Protein AF-A0A428TR21-F1 (afdb_monomer_lite)

pLDDT: mean 82.92, std 17.23, range [41.5, 97.06]

Sequence (60 aa):
MSSQPPTTFKVDNRYVTRAKLLVLLQRLFGSNFQVREETDGFVVNAPRELSTTLSKDLSG

Radius of gyration: 13.49 Å; chains: 1; bounding box: 25×30×35 Å

Secondary structure (DSSP, 8-state):
---PPPEEEEEETTT--HHHHHHHHHHHHTT--EEEEETTEEEEEE-SS--GGGGGSS--

Structure (mmCIF, N/CA/C/O backbone):
data_AF-A0A428TR21-F1
#
_entry.id   AF-A0A428TR21-F1
#
loop_
_atom_site.group_PDB
_atom_site.id
_atom_site.type_symbol
_atom_site.label_atom_id
_atom_site.label_alt_id
_atom_site.label_comp_id
_atom_site.label_asym_id
_atom_site.label_entity_id
_atom_site.label_seq_id
_atom_site.pdbx_PDB_ins_code
_atom_site.Cartn_x
_atom_site.Cartn_y
_atom_site.Cartn_z
_atom_site.occupancy
_atom_site.B_iso_or_equiv
_atom_site.auth_seq_id
_atom_site.auth_comp_id
_atom_site.auth_asym_id
_atom_site.auth_atom_id
_atom_site.pdbx_PDB_model_num
ATOM 1 N N . MET A 1 1 ? -8.080 11.527 22.537 1.00 45.06 1 MET A N 1
ATOM 2 C CA . MET A 1 1 ? -7.637 10.377 21.721 1.00 45.06 1 MET A CA 1
ATOM 3 C C . MET A 1 1 ? -6.340 10.776 21.043 1.00 45.06 1 MET A C 1
ATOM 5 O O . MET A 1 1 ? -6.348 11.763 20.323 1.00 45.06 1 MET A O 1
ATOM 9 N N . SER A 1 2 ? -5.225 10.107 21.341 1.00 45.72 2 SER A N 1
ATOM 10 C CA . SER A 1 2 ? -3.963 10.360 20.636 1.00 45.72 2 SER A CA 1
ATOM 11 C C . SER A 1 2 ? -4.066 9.714 19.257 1.00 45.72 2 SER A C 1
ATOM 13 O O . SER A 1 2 ? -3.986 8.494 19.143 1.00 45.72 2 SER A O 1
ATOM 15 N N . SER A 1 3 ? -4.342 10.505 18.221 1.00 62.47 3 SER A N 1
ATOM 16 C CA . SER A 1 3 ? -4.299 10.039 16.835 1.00 62.47 3 SER A CA 1
ATOM 17 C C . SER A 1 3 ? -2.834 9.945 16.424 1.00 62.47 3 SER A C 1
ATOM 19 O O . SER A 1 3 ? -2.273 10.897 15.879 1.00 62.47 3 SER A O 1
ATOM 21 N N . GLN A 1 4 ? -2.179 8.832 16.759 1.00 64.75 4 GLN A N 1
ATOM 22 C CA . GLN A 1 4 ? -0.844 8.586 16.228 1.00 64.75 4 GLN A CA 1
ATOM 23 C C . GLN A 1 4 ? -0.909 8.610 14.694 1.00 64.75 4 GLN A C 1
ATOM 25 O O . GLN A 1 4 ? -1.836 8.034 14.116 1.00 64.75 4 GLN A O 1
ATOM 30 N N . PRO A 1 5 ? 0.035 9.298 14.030 1.00 74.00 5 PRO A N 1
ATOM 31 C CA . PRO A 1 5 ? 0.034 9.388 12.582 1.00 74.00 5 PRO A CA 1
ATOM 32 C C . PRO A 1 5 ? 0.240 7.992 11.981 1.00 74.00 5 PRO A C 1
ATOM 34 O O . PRO A 1 5 ? 0.964 7.170 12.556 1.00 74.00 5 PRO A O 1
ATOM 37 N N . PRO A 1 6 ? -0.386 7.705 10.834 1.00 81.94 6 PRO A N 1
ATOM 38 C CA . PRO A 1 6 ? -0.189 6.436 10.169 1.00 81.94 6 PRO A CA 1
ATOM 39 C C . PRO A 1 6 ? 1.245 6.324 9.637 1.00 81.94 6 PRO A C 1
ATOM 41 O O . PRO A 1 6 ? 1.929 7.312 9.359 1.00 81.94 6 PRO A O 1
ATOM 44 N N . THR A 1 7 ? 1.710 5.089 9.515 1.00 88.44 7 THR A N 1
ATOM 45 C CA . THR A 1 7 ? 3.031 4.763 8.988 1.00 88.44 7 THR A CA 1
ATOM 46 C C . THR A 1 7 ? 2.997 4.678 7.470 1.00 88.44 7 THR A C 1
ATOM 48 O O . THR A 1 7 ? 2.108 4.055 6.890 1.00 88.44 7 THR A O 1
ATOM 51 N N . THR A 1 8 ? 3.997 5.283 6.829 1.00 93.31 8 THR A N 1
ATOM 52 C CA . THR A 1 8 ? 4.197 5.197 5.380 1.00 93.31 8 THR A CA 1
ATOM 53 C C . THR A 1 8 ? 5.416 4.336 5.074 1.00 93.31 8 THR A C 1
ATOM 55 O O . THR A 1 8 ? 6.476 4.544 5.661 1.00 93.31 8 THR A O 1
ATOM 58 N N . PHE A 1 9 ? 5.282 3.386 4.153 1.00 92.69 9 PHE A N 1
ATOM 59 C CA . PHE A 1 9 ? 6.386 2.548 3.684 1.00 92.69 9 PHE A CA 1
ATOM 60 C C . PHE A 1 9 ? 6.270 2.258 2.184 1.00 92.69 9 PHE A C 1
ATOM 62 O O . PHE A 1 9 ? 5.182 2.311 1.609 1.00 92.69 9 PHE A O 1
ATOM 69 N N . LYS A 1 10 ? 7.407 1.966 1.542 1.00 95.31 10 LYS A N 1
ATOM 70 C CA . LYS A 1 10 ? 7.488 1.650 0.111 1.00 95.31 10 LYS A CA 1
ATOM 71 C C . LYS A 1 10 ? 7.689 0.154 -0.091 1.00 95.31 10 LYS A C 1
ATOM 73 O O . LYS A 1 10 ? 8.525 -0.456 0.571 1.00 95.31 10 LYS A O 1
ATOM 78 N N . VAL A 1 11 ? 6.937 -0.417 -1.023 1.00 95.56 11 VAL A N 1
ATOM 79 C CA . VAL A 1 11 ? 7.037 -1.817 -1.432 1.00 95.56 11 VAL A CA 1
ATOM 80 C C . VAL A 1 11 ? 7.465 -1.867 -2.893 1.00 95.56 11 VAL A C 1
ATOM 82 O O . VAL A 1 11 ? 6.771 -1.345 -3.757 1.00 95.56 11 VAL A O 1
ATOM 85 N N . ASP A 1 12 ? 8.609 -2.481 -3.168 1.00 95.00 12 ASP A N 1
ATOM 86 C CA . ASP A 1 12 ? 9.160 -2.611 -4.520 1.00 95.00 12 ASP A CA 1
ATOM 87 C C . ASP A 1 12 ? 8.340 -3.626 -5.348 1.00 95.00 12 ASP A C 1
ATOM 89 O O . ASP A 1 12 ? 8.016 -4.727 -4.881 1.00 95.00 12 ASP A O 1
ATOM 93 N N . ASN A 1 13 ? 7.974 -3.240 -6.575 1.00 92.62 13 ASN A N 1
ATOM 94 C CA . ASN A 1 13 ? 7.113 -4.034 -7.460 1.00 92.62 13 ASN A CA 1
ATOM 95 C C . ASN A 1 13 ? 7.803 -5.279 -8.042 1.00 92.62 13 ASN A C 1
ATOM 97 O O . ASN A 1 13 ? 7.123 -6.156 -8.578 1.00 92.62 13 ASN A O 1
ATOM 101 N N . ARG A 1 14 ? 9.122 -5.418 -7.871 1.00 95.38 14 ARG A N 1
ATOM 102 C CA . ARG A 1 14 ? 9.863 -6.638 -8.220 1.00 95.38 14 ARG A CA 1
ATOM 103 C C . ARG A 1 14 ? 9.486 -7.826 -7.339 1.00 95.38 14 ARG A C 1
ATOM 105 O O . ARG A 1 14 ? 9.597 -8.966 -7.783 1.00 95.38 14 ARG A O 1
ATOM 112 N N . TYR A 1 15 ? 9.038 -7.579 -6.106 1.00 92.12 15 TYR A N 1
ATOM 113 C CA . TYR A 1 15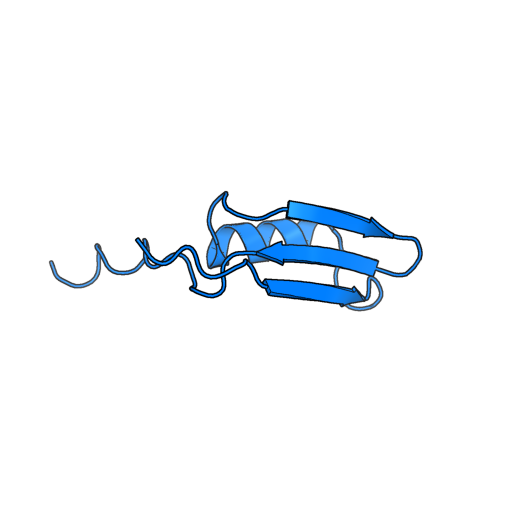 ? 8.763 -8.640 -5.129 1.00 92.12 15 TYR A CA 1
ATOM 114 C C . TYR A 1 15 ? 7.279 -8.978 -4.987 1.00 92.12 15 TYR A C 1
ATOM 116 O O . TYR A 1 15 ? 6.933 -10.072 -4.538 1.00 92.12 15 TYR A O 1
ATOM 124 N N . VAL A 1 16 ? 6.378 -8.062 -5.352 1.00 94.00 16 VAL A N 1
ATOM 125 C CA . VAL A 1 16 ? 4.939 -8.276 -5.189 1.00 94.00 16 VAL A CA 1
ATOM 126 C C . VAL A 1 16 ? 4.139 -7.540 -6.255 1.00 94.00 16 VAL A C 1
ATOM 128 O O . VAL A 1 16 ? 4.388 -6.387 -6.580 1.00 94.00 16 VAL A O 1
ATOM 131 N N . THR A 1 17 ? 3.118 -8.208 -6.781 1.00 94.56 17 THR A N 1
ATOM 132 C CA . THR A 1 17 ? 2.122 -7.575 -7.653 1.00 94.56 17 THR A CA 1
ATOM 133 C C . THR A 1 17 ? 1.155 -6.728 -6.828 1.00 94.56 17 THR A C 1
ATOM 135 O O . THR A 1 17 ? 0.813 -7.128 -5.710 1.00 94.56 17 THR A O 1
ATOM 138 N N . ARG A 1 18 ? 0.565 -5.686 -7.421 1.00 93.88 18 ARG A N 1
ATOM 139 C CA . ARG A 1 18 ? -0.478 -4.863 -6.782 1.00 93.88 18 ARG A CA 1
ATOM 140 C C . ARG A 1 18 ? -1.599 -5.690 -6.141 1.00 93.88 18 ARG A C 1
ATOM 142 O O . ARG A 1 18 ? -1.953 -5.453 -4.993 1.00 93.88 18 ARG A O 1
ATOM 149 N N . ALA A 1 19 ? -2.122 -6.696 -6.846 1.00 95.31 19 ALA A N 1
ATOM 150 C CA . ALA A 1 19 ? -3.205 -7.544 -6.340 1.00 95.31 19 ALA A CA 1
ATOM 151 C C . ALA A 1 19 ? -2.816 -8.288 -5.048 1.00 95.31 19 ALA A C 1
ATOM 153 O O . ALA A 1 19 ? -3.532 -8.220 -4.053 1.00 95.31 19 ALA A O 1
ATOM 154 N N . LYS A 1 20 ? -1.648 -8.946 -5.038 1.00 95.88 20 LYS A N 1
ATOM 155 C CA . LYS A 1 20 ? -1.120 -9.634 -3.847 1.00 95.88 20 LYS A CA 1
ATOM 156 C C . LYS A 1 20 ? -0.885 -8.673 -2.679 1.00 95.88 20 LYS A C 1
ATOM 158 O O . LYS A 1 20 ? -1.208 -9.022 -1.546 1.00 95.88 20 LYS A O 1
ATOM 163 N N . LEU A 1 21 ? -0.368 -7.472 -2.952 1.00 95.75 21 LEU A N 1
ATOM 164 C CA . LEU A 1 21 ? -0.171 -6.445 -1.931 1.00 95.75 21 LEU A CA 1
ATOM 165 C C . LEU A 1 21 ? -1.506 -6.022 -1.303 1.00 95.75 21 LEU A C 1
ATOM 167 O O . LEU A 1 21 ? -1.621 -6.008 -0.083 1.00 95.75 21 LEU A O 1
ATOM 171 N N . LEU A 1 22 ? -2.529 -5.745 -2.116 1.00 95.25 22 LEU A N 1
ATOM 172 C CA . LEU A 1 22 ? -3.853 -5.359 -1.617 1.00 95.25 22 LEU A CA 1
ATOM 173 C C . LEU A 1 22 ? -4.490 -6.449 -0.750 1.00 95.25 22 LEU A C 1
ATOM 175 O O . LEU A 1 2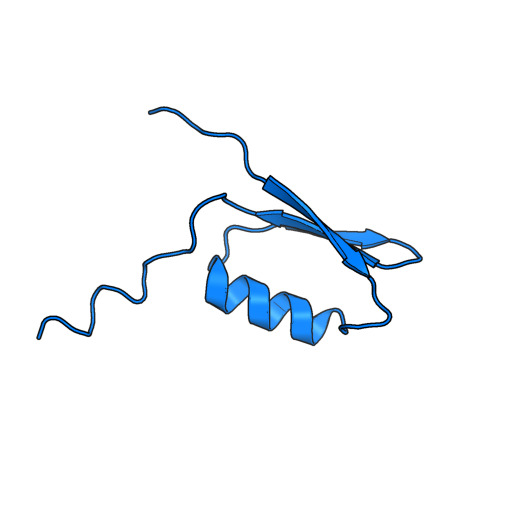2 ? -5.017 -6.139 0.314 1.00 95.25 22 LEU A O 1
ATOM 179 N N . VAL A 1 23 ? -4.394 -7.718 -1.160 1.00 95.62 23 VAL A N 1
ATOM 180 C CA . VAL A 1 23 ? -4.902 -8.848 -0.362 1.00 95.62 23 VAL A CA 1
ATOM 181 C C . VAL A 1 23 ? -4.190 -8.935 0.989 1.00 95.62 23 VAL A C 1
ATOM 183 O O . VAL A 1 23 ? -4.840 -9.146 2.012 1.00 95.62 23 VAL A O 1
ATOM 186 N N . LEU A 1 24 ? -2.865 -8.764 1.015 1.00 93.75 24 LEU A N 1
ATOM 187 C CA . LEU A 1 24 ? -2.094 -8.776 2.257 1.00 93.75 24 LEU A CA 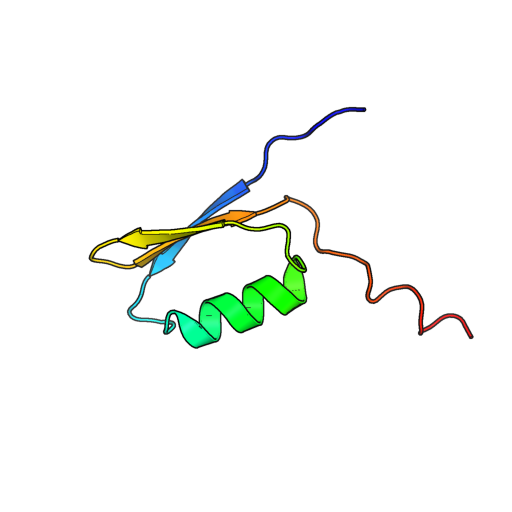1
ATOM 188 C C . LEU A 1 24 ? -2.493 -7.613 3.176 1.00 93.75 24 LEU A C 1
ATOM 190 O O . LEU A 1 24 ? -2.783 -7.835 4.349 1.00 93.75 24 LEU A O 1
ATOM 194 N N . LEU A 1 25 ? -2.557 -6.392 2.642 1.00 93.62 25 LEU A N 1
ATOM 195 C CA . LEU A 1 25 ? -2.929 -5.202 3.409 1.00 93.62 25 LEU A CA 1
ATOM 196 C C . LEU A 1 25 ? -4.358 -5.290 3.946 1.00 93.62 25 LEU A C 1
ATOM 198 O O . LEU A 1 25 ? -4.588 -4.925 5.093 1.00 93.62 25 LEU A O 1
ATOM 202 N N . GLN A 1 26 ? -5.292 -5.852 3.176 1.00 93.06 26 GLN A N 1
ATOM 203 C CA . GLN A 1 26 ? -6.661 -6.073 3.637 1.00 93.06 26 GLN A CA 1
ATOM 204 C C . GLN A 1 26 ? -6.733 -7.049 4.816 1.00 93.06 26 GLN A C 1
ATOM 206 O O . GLN A 1 26 ? -7.511 -6.835 5.742 1.00 93.06 26 GLN A O 1
ATOM 211 N N . ARG A 1 27 ? -5.901 -8.098 4.820 1.00 91.81 27 ARG A N 1
ATOM 212 C CA . ARG A 1 27 ? -5.815 -9.041 5.949 1.00 91.81 27 ARG A CA 1
ATOM 213 C C . ARG A 1 27 ? -5.188 -8.414 7.192 1.00 91.81 27 ARG A C 1
ATOM 215 O O . ARG A 1 27 ? -5.589 -8.751 8.297 1.00 91.81 27 ARG A O 1
ATOM 222 N N . LEU A 1 28 ? -4.204 -7.533 7.014 1.00 89.88 28 LEU A N 1
ATOM 223 C CA . LEU A 1 28 ? -3.462 -6.917 8.116 1.00 89.88 28 LEU A CA 1
ATOM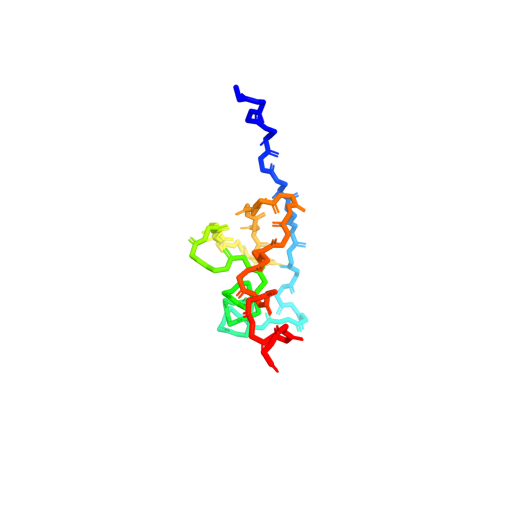 224 C C . LEU A 1 28 ? -4.172 -5.696 8.713 1.00 89.88 28 LEU A C 1
ATOM 226 O O . LEU A 1 28 ? -4.125 -5.497 9.921 1.00 89.88 28 LEU A O 1
ATOM 230 N N . PHE A 1 29 ? -4.816 -4.876 7.883 1.00 90.06 29 PHE A N 1
ATOM 231 C CA . PHE A 1 29 ? -5.321 -3.549 8.256 1.00 90.06 29 PHE A CA 1
ATOM 232 C C . PHE A 1 29 ? -6.813 -3.348 7.946 1.00 90.06 29 PHE A C 1
ATOM 234 O O . PHE A 1 29 ? -7.341 -2.247 8.127 1.00 90.06 29 PHE A O 1
ATOM 241 N N . GLY A 1 30 ? -7.524 -4.383 7.484 1.00 88.62 30 GLY A N 1
ATOM 242 C CA . GLY A 1 30 ? -8.906 -4.238 7.025 1.00 88.62 30 GLY A CA 1
ATOM 243 C C . GLY A 1 30 ? -8.983 -3.259 5.852 1.00 88.62 30 GLY A C 1
ATOM 244 O O . GLY A 1 30 ? -8.172 -3.322 4.939 1.00 88.62 30 GLY A O 1
ATOM 245 N N . SER A 1 31 ? -9.928 -2.321 5.874 1.00 87.06 31 SER A N 1
ATOM 246 C CA . SER A 1 31 ? -10.031 -1.260 4.854 1.00 87.06 31 SER A CA 1
ATOM 247 C C . SER A 1 31 ? -9.274 0.023 5.220 1.00 87.06 31 SER A C 1
ATOM 249 O O . SER A 1 31 ? -9.359 1.014 4.499 1.00 87.06 31 SER A O 1
ATOM 251 N N . ASN A 1 32 ? -8.535 0.025 6.331 1.00 88.56 32 ASN A N 1
ATOM 252 C CA . ASN A 1 32 ? -7.849 1.207 6.840 1.00 88.56 32 ASN A CA 1
ATOM 253 C C . ASN A 1 32 ? -6.439 1.295 6.257 1.00 88.56 32 ASN A C 1
ATOM 255 O O . ASN A 1 32 ? -5.469 1.183 6.986 1.00 88.56 32 ASN A O 1
ATOM 259 N N . PHE A 1 33 ? -6.297 1.449 4.946 1.00 93.00 33 PHE A N 1
ATOM 260 C CA . PHE A 1 33 ? -5.001 1.716 4.323 1.00 93.00 33 PHE A CA 1
ATOM 261 C C . PHE A 1 33 ? -5.194 2.431 2.985 1.00 93.00 33 PHE A C 1
ATOM 263 O O . PHE A 1 33 ? -6.267 2.391 2.384 1.00 93.00 33 PHE A O 1
ATOM 270 N N . GLN A 1 34 ? -4.139 3.072 2.495 1.00 94.62 34 GLN A N 1
ATOM 271 C CA . GLN A 1 34 ? -4.095 3.670 1.166 1.00 94.62 34 GLN A CA 1
ATOM 272 C C . GLN A 1 34 ? -2.859 3.172 0.429 1.00 94.62 34 GLN A C 1
ATOM 274 O O . GLN A 1 34 ? -1.791 3.028 1.023 1.00 94.62 34 GLN A O 1
ATOM 279 N N . VAL A 1 35 ? -3.004 2.914 -0.870 1.00 95.69 35 VAL A N 1
ATOM 280 C CA . VAL A 1 35 ? -1.897 2.503 -1.740 1.00 95.69 35 VAL A CA 1
ATOM 281 C C . VAL A 1 35 ? -1.842 3.432 -2.939 1.00 95.69 35 VAL A C 1
ATOM 283 O O . VAL A 1 35 ? -2.817 3.539 -3.683 1.00 95.69 35 VAL A O 1
ATOM 286 N N . ARG A 1 36 ? -0.686 4.061 -3.145 1.00 96.44 36 ARG A N 1
ATOM 287 C CA . ARG A 1 36 ? -0.347 4.802 -4.361 1.00 96.44 36 ARG A CA 1
ATOM 288 C C . ARG A 1 36 ? 0.666 4.000 -5.167 1.00 96.44 36 ARG A C 1
ATOM 290 O O . ARG A 1 36 ? 1.656 3.532 -4.616 1.00 96.44 36 ARG A O 1
ATOM 297 N N . GLU A 1 37 ? 0.410 3.841 -6.456 1.00 95.50 37 GLU A N 1
ATOM 298 C CA . GLU A 1 37 ? 1.334 3.188 -7.382 1.00 95.50 37 GLU A CA 1
ATOM 299 C C . GLU A 1 37 ? 2.322 4.207 -7.954 1.00 95.50 37 GLU A C 1
ATOM 301 O O . GLU A 1 37 ? 1.947 5.332 -8.286 1.00 95.50 37 GLU A O 1
ATOM 306 N N . GLU A 1 38 ? 3.586 3.809 -8.025 1.00 94.75 38 GLU A N 1
ATOM 307 C CA . GLU A 1 38 ? 4.699 4.560 -8.595 1.00 94.75 38 GLU A CA 1
ATOM 308 C C . GLU A 1 38 ? 5.459 3.660 -9.580 1.00 94.75 38 GLU A C 1
ATOM 310 O O . GLU A 1 38 ? 5.271 2.444 -9.605 1.00 94.75 38 GLU A O 1
ATOM 315 N N . THR A 1 39 ? 6.335 4.248 -10.396 1.00 92.06 39 THR A N 1
ATOM 316 C CA . THR A 1 39 ? 7.063 3.540 -11.465 1.00 92.06 39 THR A CA 1
ATOM 317 C C . THR A 1 39 ? 7.819 2.295 -10.975 1.00 92.06 39 THR A C 1
ATOM 319 O O . THR A 1 39 ? 7.905 1.298 -11.688 1.00 92.06 39 THR A O 1
ATOM 322 N N . ASP A 1 40 ? 8.357 2.330 -9.756 1.00 92.25 40 ASP A N 1
ATOM 323 C CA . ASP A 1 40 ? 9.212 1.297 -9.159 1.00 92.25 40 ASP A CA 1
ATOM 324 C C . ASP A 1 40 ? 8.586 0.622 -7.923 1.00 92.25 40 ASP A C 1
ATOM 326 O O . ASP A 1 40 ? 9.269 -0.082 -7.176 1.00 92.25 40 ASP A O 1
ATOM 330 N N . GLY A 1 41 ? 7.290 0.822 -7.663 1.00 96.00 41 GLY A N 1
ATOM 331 C CA . GLY A 1 41 ? 6.672 0.225 -6.485 1.00 96.00 41 GLY A CA 1
ATOM 332 C C . GLY A 1 41 ? 5.343 0.819 -6.049 1.00 96.00 41 GLY A C 1
ATOM 333 O O . GLY A 1 41 ? 4.615 1.457 -6.802 1.00 96.00 41 GLY A O 1
ATOM 334 N N . PHE A 1 42 ? 5.035 0.583 -4.780 1.00 97.06 42 PHE A N 1
ATOM 335 C CA . PHE A 1 42 ? 3.803 0.992 -4.128 1.00 97.06 42 PHE A CA 1
ATOM 336 C C . PHE A 1 42 ? 4.133 1.730 -2.836 1.00 97.06 42 PHE A C 1
ATOM 338 O O . PHE A 1 42 ? 4.816 1.193 -1.964 1.00 97.06 42 PHE A O 1
ATOM 345 N N . VAL A 1 43 ? 3.623 2.947 -2.688 1.00 96.62 43 VAL A N 1
ATOM 346 C CA . VAL A 1 43 ? 3.655 3.679 -1.422 1.00 96.62 43 VAL A CA 1
ATOM 347 C C . VAL A 1 43 ? 2.395 3.331 -0.647 1.00 96.62 43 VAL A C 1
ATOM 349 O O . VAL A 1 43 ? 1.282 3.589 -1.107 1.00 96.62 43 VAL A O 1
ATOM 352 N N . VAL A 1 44 ? 2.575 2.729 0.523 1.00 95.62 44 VAL A N 1
ATOM 353 C CA . VAL A 1 44 ? 1.495 2.300 1.408 1.00 95.62 44 VAL A CA 1
ATOM 354 C C . VAL A 1 44 ? 1.447 3.224 2.610 1.00 95.62 44 VAL A C 1
ATOM 356 O O . VAL A 1 44 ? 2.461 3.436 3.269 1.00 95.62 44 VAL A O 1
ATOM 359 N N . ASN A 1 45 ? 0.262 3.742 2.905 1.00 94.94 45 ASN A N 1
ATOM 360 C CA . ASN A 1 45 ? -0.038 4.471 4.125 1.00 94.94 45 ASN A CA 1
ATOM 361 C C . ASN A 1 45 ? -1.029 3.635 4.947 1.00 94.94 45 ASN A C 1
ATOM 363 O O . ASN A 1 45 ? -2.149 3.388 4.495 1.00 94.94 45 ASN A O 1
ATOM 367 N N . ALA A 1 46 ? -0.598 3.149 6.109 1.00 92.19 46 ALA A N 1
ATOM 368 C CA . ALA A 1 46 ? -1.370 2.238 6.950 1.00 92.19 46 ALA A CA 1
ATOM 369 C C . ALA A 1 46 ? -1.236 2.591 8.446 1.00 92.19 46 ALA A C 1
ATOM 371 O O . ALA A 1 46 ? -0.217 3.156 8.858 1.00 92.19 46 ALA A O 1
ATOM 372 N N . PRO A 1 47 ? -2.235 2.254 9.280 1.00 88.94 47 PRO A N 1
ATOM 373 C CA . PRO A 1 47 ? -2.157 2.334 10.727 1.00 88.94 47 PRO A CA 1
ATOM 374 C C . PRO A 1 47 ? -0.934 1.597 11.257 1.00 88.94 47 PRO A C 1
ATOM 376 O O . PRO A 1 47 ? -0.496 0.592 10.702 1.00 88.94 47 PRO A O 1
ATOM 379 N N . ARG A 1 48 ? -0.404 2.091 12.373 1.00 81.88 48 ARG A N 1
ATOM 380 C CA . ARG A 1 48 ? 0.737 1.460 13.038 1.00 81.88 48 ARG A CA 1
ATOM 381 C C . ARG A 1 48 ? 0.372 0.113 13.666 1.00 81.88 48 ARG A C 1
ATOM 383 O O . ARG A 1 48 ? 1.220 -0.765 13.779 1.00 81.88 48 ARG A O 1
ATOM 390 N N . GLU A 1 49 ? -0.879 -0.027 14.084 1.00 81.00 49 GLU A N 1
ATOM 391 C CA . GLU A 1 49 ? -1.409 -1.241 14.690 1.00 81.00 49 GLU A CA 1
ATOM 392 C C . GLU A 1 49 ? -2.121 -2.087 13.636 1.00 81.00 49 GLU A C 1
ATOM 394 O O . GLU A 1 49 ? -2.861 -1.575 12.792 1.00 81.00 49 GLU A O 1
ATOM 399 N N . LEU A 1 50 ? -1.894 -3.398 13.697 1.00 75.31 50 LEU A N 1
ATOM 400 C CA . LEU A 1 50 ? -2.652 -4.357 12.905 1.00 75.31 50 LEU A CA 1
ATOM 401 C C . LEU A 1 50 ? -4.122 -4.309 13.331 1.00 75.31 50 LEU A C 1
ATOM 403 O O . LEU A 1 50 ? -4.433 -4.118 14.507 1.00 75.31 50 LEU A O 1
ATOM 407 N N . SER A 1 51 ? -5.033 -4.517 12.385 1.00 64.62 51 SER A N 1
ATOM 408 C CA . SER A 1 51 ? -6.445 -4.684 12.702 1.00 64.62 51 SER A CA 1
ATOM 409 C C . SER A 1 51 ? -6.606 -5.962 13.529 1.00 64.62 51 SER A C 1
ATOM 411 O O . SER A 1 51 ? -6.503 -7.074 13.019 1.00 64.62 51 SER A O 1
ATOM 413 N N . THR A 1 52 ? -6.830 -5.812 14.833 1.00 57.88 52 THR A N 1
ATOM 414 C CA . THR A 1 52 ? -7.001 -6.918 15.788 1.00 57.88 52 THR A CA 1
ATOM 415 C C . THR A 1 52 ? -8.399 -7.535 15.742 1.00 57.88 52 THR A C 1
ATOM 417 O O . THR A 1 52 ? -8.807 -8.228 16.670 1.00 57.88 52 THR A O 1
ATOM 420 N N . THR A 1 53 ? -9.159 -7.350 14.658 1.00 56.59 53 THR A N 1
ATOM 421 C CA . THR A 1 53 ? -10.469 -8.001 14.491 1.00 56.59 53 THR A CA 1
ATOM 422 C C . THR A 1 53 ? -10.381 -9.529 14.4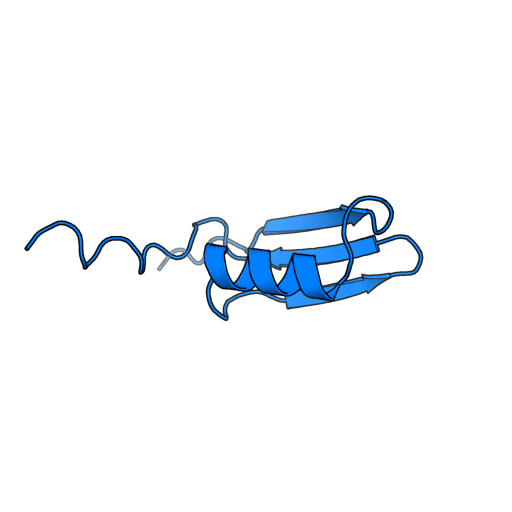55 1.00 56.59 53 THR A C 1
ATOM 424 O O . THR A 1 53 ? -11.401 -10.180 14.650 1.00 56.59 53 THR A O 1
ATOM 427 N N .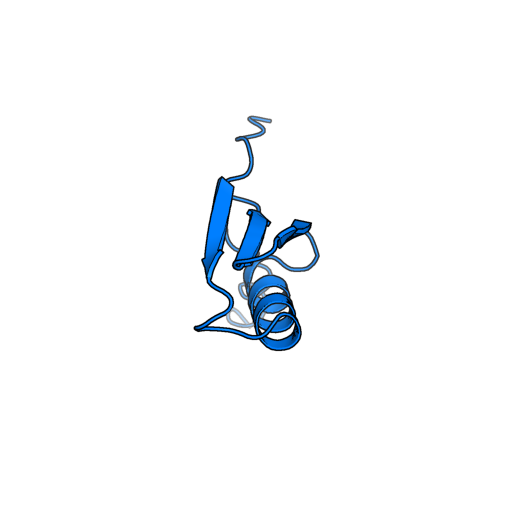 LEU A 1 54 ? -9.182 -10.111 14.320 1.00 51.56 54 LEU A N 1
ATOM 428 C CA . LEU A 1 54 ? -8.946 -11.546 14.513 1.00 51.56 54 LEU A CA 1
ATOM 429 C C . LEU A 1 54 ? -9.029 -12.021 15.981 1.00 51.56 54 LEU A C 1
ATOM 431 O O . LEU A 1 54 ? -9.053 -13.223 16.224 1.00 51.56 54 LEU A O 1
ATOM 435 N N . SER A 1 55 ? -9.066 -11.122 16.969 1.00 51.38 55 SER A N 1
ATOM 436 C CA . SER A 1 55 ? -8.966 -11.491 18.391 1.00 51.38 55 SER A CA 1
ATOM 437 C C . SER A 1 55 ? -10.293 -11.884 19.051 1.00 51.38 55 SER A C 1
ATOM 439 O O . SER A 1 55 ? -10.306 -12.121 20.258 1.00 51.38 55 SER A O 1
ATOM 441 N N . LYS A 1 56 ? -11.417 -11.920 18.318 1.00 50.81 56 LYS A N 1
ATOM 442 C CA . LYS A 1 56 ? -12.749 -12.137 18.918 1.00 50.81 56 LYS A CA 1
ATOM 443 C C . LYS A 1 56 ? -13.292 -13.569 18.824 1.00 50.81 56 LYS A C 1
ATOM 445 O O . LYS A 1 56 ? -14.254 -13.859 19.521 1.00 50.81 56 LYS A O 1
ATOM 450 N N . ASP A 1 57 ? -12.659 -14.452 18.049 1.00 51.53 57 ASP A N 1
ATOM 451 C CA . ASP A 1 57 ? -13.155 -15.822 17.807 1.00 51.53 57 ASP A CA 1
ATOM 452 C C . ASP A 1 57 ? -12.328 -16.938 18.485 1.00 51.53 57 ASP A C 1
ATOM 454 O O . ASP A 1 57 ? -12.592 -18.115 18.269 1.00 51.53 57 ASP A O 1
ATOM 458 N N . LEU A 1 58 ? -11.334 -16.605 19.321 1.00 53.00 58 LEU A N 1
ATOM 459 C CA . LEU A 1 58 ? -10.488 -17.594 20.026 1.00 53.00 58 LEU A CA 1
ATOM 460 C C . LEU A 1 58 ? -10.740 -17.673 21.544 1.00 53.00 58 LEU A C 1
ATOM 462 O O . LEU A 1 58 ? -9.980 -18.316 22.263 1.00 53.00 58 LEU A O 1
ATOM 466 N N . SER A 1 59 ? -11.788 -17.015 22.040 1.00 51.22 59 SER A N 1
ATOM 467 C CA . SER A 1 59 ? -12.167 -16.985 23.462 1.00 51.22 59 SER A CA 1
ATOM 468 C C . SER A 1 59 ? -13.559 -17.574 23.747 1.00 51.22 59 SER A C 1
ATOM 470 O O . SER A 1 59 ? -14.130 -17.288 24.800 1.00 51.22 59 SER A O 1
ATOM 472 N N . GLY A 1 60 ? -14.094 -18.382 22.823 1.00 41.50 60 GLY A N 1
ATOM 473 C CA . GLY A 1 60 ? -15.351 -19.128 22.975 1.00 41.50 60 GLY A CA 1
ATOM 474 C C . GLY A 1 60 ? -15.128 -20.597 23.292 1.00 41.50 60 GLY A C 1
ATOM 475 O O . GLY A 1 60 ? -14.283 -21.209 22.602 1.00 41.50 60 GLY A O 1
#

Organism: NCBI:txid2604345

Foldseek 3Di:
DPPDFWDKDWDFCVVDPPVRVVVVCCQFANPAKDWDDDPGTIIITGHPHTPVPVVPPPPD